Protein AF-W0RDW9-F1 (afdb_monomer_lite)

Sequence (129 aa):
MSDPTQPPTRYVALVGALAGERRVAQTAGFPLDPSKMLPVPDVVLVVADTTPRTGPGGGGGGAMLFRYTAHGELAGDTWHSSLADARAQAAYEYGDALVPWIEVPEEIGDAHAFAVRYAFEQLNSRGDW

pLDDT: mean 79.51, std 17.07, range [37.69, 97.38]

Organism: NCBI:txid861299

Foldseek 3Di:
DDDPQDAWWKKKWFQADQPDDFPDFDFPDPDDDVVRTFDDFGMKMKTWRQDFDPDPVTQGTKIKIWGAHLVLGTNDIDIGSGPVRSVVVVCVRRPPRTGDMDTDDPPPPDSSVVRSPVSNVVVVVPPDD

Structure (mmCIF, N/CA/C/O backbone):
data_AF-W0RDW9-F1
#
_entry.id   AF-W0RDW9-F1
#
loop_
_atom_site.group_PDB
_atom_site.id
_atom_site.type_symbol
_atom_site.label_atom_id
_atom_site.label_alt_id
_atom_site.label_comp_id
_atom_site.label_asym_id
_atom_site.label_entity_id
_atom_site.label_seq_id
_atom_site.pdbx_PDB_ins_code
_atom_site.Cartn_x
_atom_site.Cartn_y
_atom_site.Cartn_z
_atom_site.occupancy
_atom_site.B_iso_or_equiv
_atom_site.auth_seq_id
_atom_site.auth_comp_id
_atom_site.auth_asym_id
_atom_site.auth_atom_id
_atom_site.pdbx_PDB_model_num
ATOM 1 N N . MET A 1 1 ? 13.282 17.189 -29.315 1.00 40.22 1 MET A N 1
ATOM 2 C CA . MET A 1 1 ? 11.875 16.889 -28.994 1.00 40.22 1 MET A CA 1
ATOM 3 C C . MET A 1 1 ? 11.941 15.815 -27.926 1.00 40.22 1 MET A C 1
ATOM 5 O O . MET A 1 1 ? 12.292 14.694 -28.260 1.00 40.22 1 MET A O 1
ATOM 9 N N . SER A 1 2 ? 11.859 16.201 -26.652 1.00 40.00 2 SER A N 1
ATOM 10 C CA . SER A 1 2 ? 12.001 15.256 -25.540 1.00 40.00 2 SER A CA 1
ATOM 11 C C . SER A 1 2 ? 10.768 14.364 -25.500 1.00 40.00 2 SER A C 1
ATOM 13 O O . SER A 1 2 ? 9.651 14.874 -25.557 1.00 40.00 2 SER A O 1
ATOM 15 N N . ASP A 1 3 ? 10.993 13.058 -25.463 1.00 47.66 3 ASP A N 1
ATOM 16 C CA . ASP A 1 3 ? 9.966 12.049 -25.224 1.00 47.66 3 ASP A CA 1
ATOM 17 C C . ASP A 1 3 ? 9.279 12.376 -23.883 1.00 47.66 3 ASP A C 1
ATOM 19 O O . ASP A 1 3 ? 10.000 12.583 -22.898 1.00 47.66 3 ASP A O 1
ATOM 23 N N . PRO A 1 4 ? 7.945 12.547 -23.810 1.00 53.34 4 PRO A N 1
ATOM 24 C CA . PRO A 1 4 ? 7.287 12.722 -22.527 1.00 53.34 4 PRO A CA 1
ATOM 25 C C . PRO A 1 4 ? 7.482 11.427 -21.743 1.00 53.34 4 PRO A C 1
ATOM 27 O O . PRO A 1 4 ? 6.848 10.419 -22.038 1.00 53.34 4 PRO A O 1
ATOM 30 N N . THR A 1 5 ? 8.389 11.453 -20.764 1.00 61.38 5 THR A N 1
ATOM 31 C CA . THR A 1 5 ? 8.589 10.362 -19.813 1.00 61.38 5 THR A CA 1
ATOM 32 C C . THR A 1 5 ? 7.218 9.935 -19.302 1.00 61.38 5 THR A C 1
ATOM 34 O O . THR A 1 5 ? 6.545 10.713 -18.625 1.00 61.38 5 THR A O 1
ATOM 37 N N . GLN A 1 6 ? 6.773 8.742 -19.698 1.00 61.53 6 GLN A N 1
ATOM 38 C CA . GLN A 1 6 ? 5.471 8.219 -19.306 1.00 61.53 6 GLN A CA 1
ATOM 39 C C . GLN A 1 6 ? 5.398 8.223 -17.769 1.00 61.53 6 GLN A C 1
ATOM 41 O O . GLN A 1 6 ? 6.367 7.801 -17.126 1.00 61.53 6 GLN A O 1
ATOM 46 N N . PRO A 1 7 ? 4.320 8.752 -17.159 1.00 67.44 7 PRO A N 1
ATOM 47 C CA . PRO A 1 7 ? 4.226 8.812 -15.709 1.00 67.44 7 PRO A CA 1
ATOM 48 C C . PRO A 1 7 ? 4.289 7.393 -15.118 1.00 67.44 7 PRO A C 1
ATOM 50 O O . PRO A 1 7 ? 3.789 6.445 -15.732 1.00 67.44 7 PRO A O 1
ATOM 53 N N . PRO A 1 8 ? 4.915 7.219 -13.941 1.00 78.94 8 PRO A N 1
ATOM 54 C CA . PRO A 1 8 ? 5.041 5.909 -13.321 1.00 78.94 8 PRO A CA 1
ATOM 55 C C . PRO A 1 8 ? 3.660 5.342 -12.982 1.00 78.94 8 PRO A C 1
ATOM 57 O O . PRO A 1 8 ? 2.769 6.060 -12.519 1.00 78.94 8 PRO A O 1
ATOM 60 N N . THR A 1 9 ? 3.497 4.033 -13.160 1.00 88.44 9 THR A N 1
ATOM 61 C CA . THR A 1 9 ? 2.257 3.341 -12.803 1.00 88.44 9 THR A CA 1
ATOM 62 C C . THR A 1 9 ? 2.215 3.112 -11.296 1.00 88.44 9 THR A C 1
ATOM 64 O O . THR A 1 9 ? 3.195 2.664 -10.694 1.00 88.44 9 THR A O 1
ATOM 67 N N . ARG A 1 10 ? 1.085 3.438 -10.662 1.00 92.31 10 ARG A N 1
ATOM 68 C CA . ARG A 1 10 ? 0.970 3.502 -9.201 1.00 92.31 10 ARG A CA 1
ATOM 69 C C . ARG A 1 10 ? -0.279 2.780 -8.723 1.00 92.31 10 ARG A C 1
ATOM 71 O O . ARG A 1 10 ? -1.369 3.023 -9.231 1.00 92.31 10 ARG A O 1
ATOM 78 N N . TYR A 1 11 ? -0.123 1.915 -7.727 1.00 94.94 11 TYR A N 1
ATOM 79 C CA . TYR A 1 11 ? -1.222 1.127 -7.172 1.00 94.94 11 TYR A CA 1
ATOM 80 C C . TYR A 1 11 ? -1.175 1.105 -5.659 1.00 94.94 11 TYR A C 1
ATOM 82 O O . TYR A 1 11 ? -0.098 1.008 -5.082 1.00 94.94 11 TYR A O 1
ATOM 90 N N . VAL A 1 12 ? -2.335 1.107 -5.020 1.00 94.75 12 VAL A N 1
ATOM 91 C CA . VAL A 1 12 ? -2.449 0.987 -3.568 1.00 94.75 12 VAL A CA 1
ATOM 92 C C . VAL A 1 12 ? -3.415 -0.140 -3.203 1.00 94.75 12 VAL A C 1
ATOM 94 O O . VAL A 1 12 ? -4.372 -0.401 -3.928 1.00 94.75 12 VAL A O 1
ATOM 97 N N . ALA A 1 13 ? -3.151 -0.840 -2.104 1.00 93.19 13 ALA A N 1
ATOM 98 C CA . ALA A 1 13 ? -4.030 -1.866 -1.547 1.00 93.19 13 ALA A CA 1
ATOM 99 C C . ALA A 1 13 ? -4.073 -1.741 -0.022 1.00 93.19 13 ALA A C 1
ATOM 101 O O . ALA A 1 13 ? -3.044 -1.505 0.612 1.00 93.19 13 ALA A O 1
ATOM 102 N N . LEU A 1 14 ? -5.259 -1.897 0.570 1.00 91.19 14 LEU A N 1
ATOM 103 C CA . LEU A 1 14 ? -5.398 -1.936 2.028 1.00 91.19 14 LEU A CA 1
ATOM 104 C C . LEU A 1 14 ? -4.939 -3.290 2.563 1.00 91.19 14 LEU A C 1
ATOM 106 O O . LEU A 1 14 ? -5.141 -4.324 1.925 1.00 91.19 14 LEU A O 1
ATOM 110 N N . VAL A 1 15 ? -4.394 -3.269 3.770 1.00 86.31 15 VAL A N 1
ATOM 111 C CA . VAL A 1 15 ? -4.126 -4.457 4.570 1.00 86.31 15 VAL A CA 1
ATOM 112 C C . VAL A 1 15 ? -5.231 -4.543 5.620 1.00 86.31 15 VAL A C 1
ATOM 114 O O . VAL A 1 15 ? -5.376 -3.678 6.477 1.00 86.31 15 VAL A O 1
ATOM 117 N N . GLY A 1 16 ? -6.089 -5.548 5.489 1.00 79.81 16 GLY A N 1
ATOM 118 C CA . GLY A 1 16 ? -7.133 -5.866 6.454 1.00 79.81 16 GLY A CA 1
ATOM 119 C C . GLY A 1 16 ? -6.588 -6.569 7.698 1.00 79.81 16 GLY A C 1
ATOM 120 O O . GLY A 1 16 ? -5.381 -6.695 7.900 1.00 79.81 16 GLY A O 1
ATOM 121 N N . ALA A 1 17 ? -7.501 -7.070 8.531 1.00 73.06 17 ALA A N 1
ATOM 122 C CA . ALA A 1 17 ? -7.125 -7.847 9.704 1.00 73.06 17 ALA A CA 1
ATOM 123 C C . ALA A 1 17 ? -6.344 -9.106 9.288 1.00 73.06 17 ALA A C 1
ATOM 125 O O . ALA A 1 17 ? -6.838 -9.940 8.528 1.00 73.06 17 ALA A O 1
ATOM 126 N N . LEU A 1 18 ? -5.125 -9.252 9.806 1.00 65.81 18 LEU A N 1
ATOM 127 C CA . LEU A 1 18 ? -4.329 -10.460 9.620 1.00 65.81 18 LEU A CA 1
ATOM 128 C C . LEU A 1 18 ? -4.948 -11.581 10.467 1.00 65.81 18 LEU A C 1
ATOM 130 O O . LEU A 1 18 ? -4.913 -11.528 11.692 1.00 65.81 18 LEU A O 1
ATOM 134 N N . ALA A 1 19 ? -5.512 -12.607 9.825 1.00 55.59 19 ALA A N 1
ATOM 135 C CA . ALA A 1 19 ? -6.155 -13.740 10.504 1.00 55.59 19 ALA A CA 1
ATOM 136 C C . ALA A 1 19 ? -5.158 -14.744 11.144 1.00 55.59 19 ALA A C 1
ATOM 138 O O . ALA A 1 19 ? -5.512 -15.890 11.412 1.00 55.59 19 ALA A O 1
ATOM 139 N N . GLY A 1 20 ? -3.907 -14.338 11.389 1.00 56.59 20 GLY A N 1
ATOM 140 C CA . GLY A 1 20 ? -2.833 -15.182 11.922 1.00 56.59 20 GLY A CA 1
ATOM 141 C C . GLY A 1 20 ? -1.543 -14.400 12.197 1.00 56.59 20 GLY A C 1
ATOM 142 O O . GLY A 1 20 ? -1.528 -13.171 12.141 1.00 56.59 20 GLY A O 1
ATOM 143 N N . GLU A 1 21 ? -0.448 -15.109 12.494 1.00 54.66 21 GLU A N 1
ATOM 144 C CA . GLU A 1 21 ? 0.864 -14.484 12.712 1.00 54.66 21 GLU A CA 1
ATOM 145 C C . GLU A 1 21 ? 1.394 -13.813 11.436 1.00 54.66 21 GLU A C 1
ATOM 147 O O . GLU A 1 21 ? 1.267 -14.332 10.322 1.00 54.66 21 GLU A O 1
ATOM 152 N N . ARG A 1 22 ? 2.017 -12.641 11.604 1.00 59.88 22 ARG A N 1
ATOM 153 C CA . ARG A 1 22 ? 2.635 -11.884 10.511 1.00 59.88 22 ARG A CA 1
ATOM 154 C C . ARG A 1 22 ? 3.737 -12.737 9.873 1.00 59.88 22 ARG A C 1
ATOM 156 O O . ARG A 1 22 ? 4.711 -13.080 10.536 1.00 59.88 22 ARG A O 1
ATOM 163 N N . ARG A 1 23 ? 3.619 -13.032 8.573 1.00 61.00 23 ARG A N 1
ATOM 164 C CA . ARG A 1 23 ? 4.605 -13.861 7.848 1.00 61.00 23 ARG A CA 1
ATOM 165 C C . ARG A 1 23 ? 5.975 -13.197 7.709 1.00 61.00 23 ARG A C 1
ATOM 167 O O . ARG A 1 23 ? 6.973 -13.893 7.551 1.00 61.00 23 ARG A O 1
ATOM 174 N N . VAL A 1 24 ? 6.027 -11.864 7.746 1.00 60.00 24 VAL A N 1
ATOM 175 C CA . VAL A 1 24 ? 7.261 -11.080 7.601 1.00 60.00 24 VAL A CA 1
ATOM 176 C C . VAL A 1 24 ? 7.257 -9.912 8.580 1.00 60.00 24 VAL A C 1
ATOM 178 O O . VAL A 1 24 ? 6.399 -9.037 8.490 1.00 60.00 24 VAL A O 1
ATOM 181 N N . ALA A 1 25 ? 8.237 -9.863 9.482 1.00 60.16 25 ALA A N 1
ATOM 182 C CA . ALA A 1 25 ? 8.518 -8.684 10.295 1.00 60.16 25 ALA A CA 1
ATOM 183 C C . ALA A 1 25 ? 9.512 -7.780 9.553 1.00 60.16 25 ALA A C 1
ATOM 185 O O . ALA A 1 25 ? 10.632 -8.196 9.262 1.00 60.16 25 ALA A O 1
ATOM 186 N N . GLN A 1 26 ? 9.101 -6.549 9.246 1.00 63.31 26 GLN A N 1
ATOM 187 C CA . GLN A 1 26 ? 10.006 -5.539 8.702 1.00 63.31 26 GLN A CA 1
ATOM 188 C C . GLN A 1 26 ? 10.810 -4.940 9.862 1.00 63.31 26 GLN A C 1
ATOM 190 O O . GLN A 1 26 ? 10.227 -4.432 10.825 1.00 63.31 26 GLN A O 1
ATOM 195 N N . THR A 1 27 ? 12.139 -5.022 9.795 1.00 57.94 27 THR A N 1
ATOM 196 C CA . THR A 1 27 ? 13.027 -4.444 10.811 1.00 57.94 27 THR A CA 1
ATOM 197 C C . THR A 1 27 ? 13.958 -3.420 10.192 1.00 57.94 27 THR A C 1
ATOM 199 O O . THR A 1 27 ? 14.458 -3.595 9.083 1.00 57.94 27 THR A O 1
ATOM 202 N N . ALA A 1 28 ? 14.248 -2.356 10.938 1.00 55.59 28 ALA A N 1
ATOM 203 C CA . ALA A 1 28 ? 15.187 -1.315 10.525 1.00 55.59 28 ALA A CA 1
ATOM 204 C C . ALA A 1 28 ? 16.672 -1.751 10.637 1.00 55.59 28 ALA A C 1
ATOM 206 O O . ALA A 1 28 ? 17.536 -0.946 10.983 1.00 55.59 28 ALA A O 1
ATOM 207 N N . GLY A 1 29 ? 16.978 -3.033 10.391 1.00 55.66 29 GLY A N 1
ATOM 208 C CA . GLY A 1 29 ? 18.332 -3.598 10.432 1.00 55.66 29 GLY A CA 1
ATOM 209 C C . GLY A 1 29 ? 18.497 -4.835 11.324 1.00 55.66 29 GLY A C 1
ATOM 210 O O . GLY A 1 29 ? 17.541 -5.339 11.917 1.00 55.66 29 GLY A O 1
ATOM 211 N N . PHE A 1 30 ? 19.741 -5.323 11.386 1.00 49.09 30 PHE A N 1
ATOM 212 C CA . PHE A 1 30 ? 20.191 -6.450 12.212 1.00 49.09 30 PHE A CA 1
ATOM 213 C C . PHE A 1 30 ? 21.131 -5.945 13.328 1.00 49.09 30 PHE A C 1
ATOM 215 O O . PHE A 1 30 ? 21.923 -5.036 13.062 1.00 49.09 30 PHE A O 1
ATOM 222 N N . PRO A 1 31 ? 21.120 -6.522 14.548 1.00 61.97 31 PRO A N 1
ATOM 223 C CA . PRO A 1 31 ? 20.271 -7.620 15.029 1.00 61.97 31 PRO A CA 1
ATOM 224 C C . PRO A 1 31 ? 18.797 -7.226 15.191 1.00 61.97 31 PRO A C 1
ATOM 226 O O . PRO A 1 31 ? 18.478 -6.045 15.317 1.00 61.97 31 PRO A O 1
ATOM 229 N N . LEU A 1 32 ? 17.916 -8.236 15.176 1.00 59.84 32 LEU A N 1
ATOM 230 C CA . LEU A 1 32 ? 16.478 -8.075 15.404 1.00 59.84 32 LEU A CA 1
ATOM 231 C C . LEU A 1 32 ? 16.254 -7.525 16.815 1.00 59.84 32 LEU A C 1
ATOM 233 O O . LEU A 1 32 ? 16.384 -8.239 17.806 1.00 59.84 32 LEU A O 1
ATOM 237 N N . ASP A 1 33 ? 15.942 -6.240 16.886 1.00 63.62 33 ASP A N 1
ATOM 238 C CA . ASP A 1 33 ? 15.585 -5.550 18.114 1.00 63.62 33 ASP A CA 1
ATOM 239 C C . ASP A 1 33 ? 14.066 -5.335 18.100 1.00 63.62 33 ASP A C 1
ATOM 241 O O . ASP A 1 33 ? 13.570 -4.637 17.210 1.00 63.62 33 ASP A O 1
ATOM 245 N N . PRO A 1 34 ? 13.307 -5.921 19.046 1.00 63.78 34 PRO A N 1
ATOM 246 C CA . PRO A 1 34 ? 11.863 -5.731 19.136 1.00 63.78 34 PRO A CA 1
ATOM 247 C C . PRO A 1 34 ? 11.444 -4.257 19.215 1.00 63.78 34 PRO A C 1
ATOM 249 O O . PRO A 1 34 ? 10.370 -3.903 18.739 1.00 63.78 34 PRO A O 1
ATOM 252 N N . SER A 1 35 ? 12.301 -3.382 19.756 1.00 63.94 35 SER A N 1
ATOM 253 C CA . SER A 1 35 ? 12.059 -1.933 19.798 1.00 63.94 35 SER A CA 1
ATOM 254 C C . SER A 1 35 ? 12.243 -1.236 18.442 1.00 63.94 35 SER A C 1
ATOM 256 O O . SER A 1 35 ? 11.834 -0.090 18.279 1.00 63.94 35 SER A O 1
ATOM 258 N N . LYS A 1 36 ? 12.826 -1.930 17.455 1.00 64.94 36 LYS A N 1
ATOM 259 C CA . LYS A 1 36 ? 13.013 -1.485 16.063 1.00 64.94 36 LYS A CA 1
ATOM 260 C C . LYS A 1 36 ? 12.082 -2.204 15.084 1.00 64.94 36 LYS A C 1
ATOM 262 O O . LYS A 1 36 ? 12.308 -2.149 13.871 1.00 64.94 36 LYS A O 1
ATOM 267 N N . MET A 1 37 ? 11.074 -2.916 15.594 1.00 68.75 37 MET A N 1
ATOM 268 C CA . MET A 1 37 ? 10.018 -3.467 14.752 1.00 68.75 37 MET A CA 1
ATOM 269 C C . MET A 1 37 ? 9.197 -2.323 14.179 1.00 68.75 37 MET A C 1
ATOM 271 O O . MET A 1 37 ? 8.693 -1.476 14.915 1.00 68.75 37 MET A O 1
ATOM 275 N N . LEU A 1 38 ? 9.068 -2.309 12.857 1.00 71.88 38 LEU A N 1
ATOM 276 C CA . LEU A 1 38 ? 8.207 -1.346 12.196 1.00 71.88 38 LEU A CA 1
ATOM 277 C C . LEU A 1 38 ? 6.734 -1.695 12.453 1.00 71.88 38 LEU A C 1
ATOM 279 O O . LEU A 1 38 ? 6.403 -2.886 12.591 1.00 71.88 38 LEU A O 1
ATOM 283 N N . PRO A 1 39 ? 5.851 -0.681 12.510 1.00 80.12 39 PRO A N 1
ATOM 284 C CA . PRO A 1 39 ? 4.439 -0.892 12.786 1.00 80.12 39 PRO A CA 1
ATOM 285 C C . PRO A 1 39 ? 3.798 -1.845 11.770 1.00 80.12 39 PRO A C 1
ATOM 287 O O . PRO A 1 39 ? 4.345 -2.145 10.701 1.00 80.12 39 PRO A O 1
ATOM 290 N N . VAL A 1 40 ? 2.629 -2.373 12.126 1.00 83.06 40 VAL A N 1
ATOM 291 C CA . VAL A 1 40 ? 1.826 -3.151 11.181 1.00 83.06 40 VAL A CA 1
ATOM 292 C C . VAL A 1 40 ? 1.272 -2.174 10.144 1.00 83.06 40 VAL A C 1
ATOM 294 O O . VAL A 1 40 ? 0.667 -1.181 10.536 1.00 83.06 40 VAL A O 1
ATOM 297 N N . PRO A 1 41 ? 1.507 -2.401 8.843 1.00 90.75 41 PRO A N 1
ATOM 298 C CA . PRO A 1 41 ? 0.957 -1.526 7.827 1.00 90.75 41 PRO A CA 1
ATOM 299 C C . PRO A 1 41 ? -0.542 -1.746 7.666 1.00 90.75 41 PRO A C 1
ATOM 301 O O . PRO A 1 41 ? -1.012 -2.880 7.671 1.00 90.75 41 PRO A O 1
ATOM 304 N N . ASP A 1 42 ? -1.241 -0.647 7.426 1.00 92.19 42 ASP A N 1
ATOM 305 C CA . ASP A 1 42 ? -2.658 -0.589 7.067 1.00 92.19 42 ASP A CA 1
ATOM 306 C C . ASP A 1 42 ? -2.848 -0.520 5.546 1.00 92.19 42 ASP A C 1
ATOM 308 O O . ASP A 1 42 ? -3.930 -0.769 5.010 1.00 92.19 42 ASP A O 1
ATOM 312 N N . VAL A 1 43 ? -1.787 -0.145 4.827 1.00 95.44 43 VAL A N 1
ATOM 313 C CA . VAL A 1 43 ? -1.816 0.072 3.387 1.00 95.44 43 VAL A CA 1
ATOM 314 C C . VAL A 1 43 ? -0.451 -0.173 2.761 1.00 95.44 43 VAL A C 1
ATOM 316 O O . VAL A 1 43 ? 0.595 0.128 3.343 1.00 95.44 43 VAL A O 1
ATOM 319 N N . VAL A 1 44 ? -0.464 -0.694 1.539 1.00 96.69 44 VAL A N 1
ATOM 320 C CA . VAL A 1 44 ? 0.718 -0.810 0.689 1.00 96.69 44 VAL A CA 1
ATOM 321 C C . VAL A 1 44 ? 0.560 0.012 -0.578 1.00 96.69 44 VAL A C 1
ATOM 323 O O . VAL A 1 44 ? -0.509 0.029 -1.180 1.00 96.69 44 VAL A O 1
ATOM 326 N N . LEU A 1 45 ? 1.637 0.670 -0.998 1.00 97.38 45 LEU A N 1
ATOM 327 C CA . LEU A 1 45 ? 1.730 1.449 -2.230 1.00 97.38 45 LEU A CA 1
ATOM 328 C C . LEU A 1 45 ? 2.831 0.854 -3.105 1.00 97.38 45 LEU A C 1
ATOM 330 O O . LEU A 1 45 ? 3.957 0.685 -2.650 1.00 97.38 45 LEU A O 1
ATOM 334 N N . VAL A 1 46 ? 2.533 0.596 -4.373 1.00 96.62 46 VAL A N 1
ATOM 335 C CA . VAL A 1 46 ? 3.528 0.257 -5.387 1.00 96.62 46 VAL A CA 1
ATOM 336 C C . VAL A 1 46 ? 3.690 1.420 -6.347 1.00 96.62 46 VAL A C 1
ATOM 338 O O . VAL A 1 46 ? 2.708 1.899 -6.911 1.00 96.62 46 VAL A O 1
ATOM 341 N N . VAL A 1 47 ? 4.937 1.830 -6.564 1.00 94.62 47 VAL A N 1
ATOM 342 C CA . VAL A 1 47 ? 5.328 2.795 -7.595 1.00 94.62 47 VAL A CA 1
ATOM 343 C C . VAL A 1 47 ? 6.252 2.080 -8.571 1.00 94.62 47 VAL A C 1
ATOM 345 O O . VAL A 1 47 ? 7.357 1.690 -8.195 1.00 94.62 47 VAL A O 1
ATOM 348 N N . ALA A 1 48 ? 5.795 1.877 -9.804 1.00 91.38 48 ALA A N 1
ATOM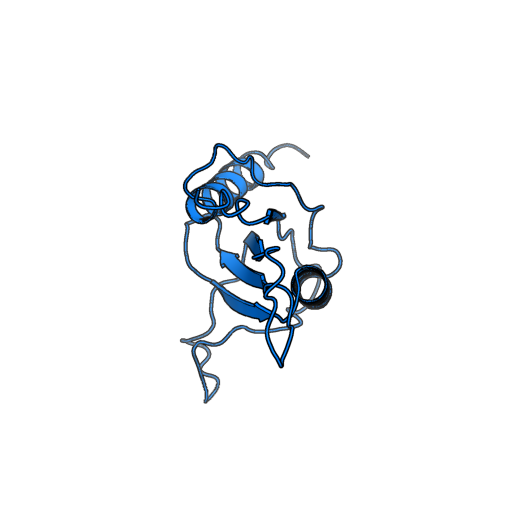 349 C CA . ALA A 1 48 ? 6.543 1.193 -10.849 1.00 91.38 48 ALA A CA 1
ATOM 350 C C . ALA A 1 48 ? 6.973 2.174 -11.940 1.00 91.38 48 ALA A C 1
ATOM 352 O O . ALA A 1 48 ? 6.149 2.877 -12.526 1.00 91.38 48 ALA A O 1
ATOM 353 N N . ASP A 1 49 ? 8.270 2.186 -12.231 1.00 82.56 49 ASP A N 1
ATOM 354 C CA . ASP A 1 49 ? 8.787 2.769 -13.461 1.00 82.56 49 ASP A CA 1
ATOM 355 C C . ASP A 1 49 ? 8.503 1.758 -14.577 1.00 82.56 49 ASP A C 1
ATOM 357 O O . ASP A 1 49 ? 8.975 0.629 -14.530 1.00 82.56 49 ASP A O 1
ATOM 361 N N . THR A 1 50 ? 7.676 2.112 -15.553 1.00 69.06 50 THR A N 1
ATOM 362 C CA . THR A 1 50 ? 7.380 1.230 -16.692 1.00 69.06 50 THR A CA 1
ATOM 363 C C . THR A 1 50 ? 8.203 1.593 -17.919 1.00 69.06 50 THR A C 1
ATOM 365 O O . THR A 1 50 ? 8.073 0.935 -18.952 1.00 69.06 50 THR A O 1
ATOM 368 N N . THR A 1 51 ? 9.086 2.596 -17.815 1.00 66.88 51 THR A N 1
ATOM 369 C CA . THR A 1 51 ? 9.902 3.027 -18.945 1.00 66.88 51 THR A CA 1
ATOM 370 C C . THR A 1 51 ? 10.872 1.909 -19.347 1.00 66.88 51 THR A C 1
ATOM 372 O O . THR A 1 51 ? 11.668 1.423 -18.532 1.00 66.88 51 THR A O 1
ATOM 375 N N . PRO A 1 52 ? 10.823 1.444 -20.608 1.00 60.94 52 PRO A N 1
ATOM 376 C CA . PRO A 1 52 ? 11.795 0.484 -21.101 1.00 60.94 52 PRO A CA 1
ATOM 377 C C . PRO A 1 52 ? 13.169 1.156 -21.163 1.00 60.94 52 PRO A C 1
ATOM 379 O O . PRO A 1 52 ? 13.378 2.084 -21.944 1.00 60.94 52 PRO A O 1
ATOM 382 N N . ARG A 1 53 ? 14.141 0.694 -20.369 1.00 61.12 53 ARG A N 1
ATOM 383 C CA . ARG A 1 53 ? 15.526 1.161 -20.516 1.00 61.12 53 ARG A CA 1
ATOM 384 C C . ARG A 1 53 ? 16.214 0.374 -21.624 1.00 61.12 53 ARG A C 1
ATOM 386 O O . ARG A 1 53 ? 16.584 -0.785 -21.454 1.00 61.12 53 ARG A O 1
ATOM 393 N N . THR A 1 54 ? 16.408 1.014 -22.772 1.00 54.59 54 THR A N 1
ATOM 394 C CA . THR A 1 54 ? 17.216 0.482 -23.876 1.00 54.59 54 THR A CA 1
ATOM 395 C C . THR A 1 54 ? 18.705 0.694 -23.584 1.00 54.59 54 THR A C 1
ATOM 397 O O . THR A 1 54 ? 19.227 1.793 -23.749 1.00 54.59 54 THR A O 1
ATOM 400 N N . GLY A 1 55 ? 19.396 -0.359 -23.143 1.00 59.03 55 GLY A N 1
ATOM 401 C CA . GLY A 1 55 ? 20.849 -0.393 -22.938 1.00 59.03 55 GLY A CA 1
ATOM 402 C C . GLY A 1 55 ? 21.360 -1.833 -22.763 1.00 59.03 55 GLY A C 1
ATOM 403 O O . GLY A 1 55 ? 20.550 -2.729 -22.514 1.00 59.03 55 GLY A O 1
ATOM 404 N N . PRO A 1 56 ? 22.673 -2.101 -22.917 1.00 43.28 56 PRO A N 1
ATOM 405 C CA . PRO A 1 56 ? 23.241 -3.430 -22.692 1.00 43.28 56 PRO A CA 1
ATOM 406 C C . PRO A 1 56 ? 23.111 -3.770 -21.201 1.00 43.28 56 PRO A C 1
ATOM 408 O O . PRO A 1 56 ? 23.836 -3.240 -20.366 1.00 43.28 56 PRO A O 1
ATOM 411 N N . GLY A 1 57 ? 22.110 -4.589 -20.878 1.00 56.06 57 GLY A N 1
ATOM 412 C CA . GLY A 1 57 ? 21.609 -4.800 -19.516 1.00 56.06 57 GLY A CA 1
ATOM 413 C C . GLY A 1 57 ? 20.106 -4.552 -19.349 1.00 56.06 57 GLY A C 1
ATOM 414 O O . GLY A 1 57 ? 19.655 -4.543 -18.213 1.00 56.06 57 GLY A O 1
ATOM 415 N N . GLY A 1 58 ? 19.369 -4.343 -20.453 1.00 49.69 58 GLY A N 1
ATOM 416 C CA . GLY A 1 58 ? 17.932 -4.052 -20.553 1.00 49.69 58 GLY A CA 1
ATOM 417 C C . GLY A 1 58 ? 17.050 -4.684 -19.479 1.00 49.69 58 GLY A C 1
ATOM 418 O O . GLY A 1 58 ? 16.428 -5.720 -19.693 1.00 49.69 58 GLY A O 1
ATOM 419 N N . GLY A 1 59 ? 16.983 -4.018 -18.331 1.00 53.09 59 GLY A N 1
ATOM 420 C CA . GLY A 1 59 ? 15.970 -4.207 -17.316 1.00 53.09 59 GLY A CA 1
ATOM 421 C C . GLY A 1 59 ? 14.906 -3.151 -17.553 1.00 53.09 59 GLY A C 1
ATOM 422 O O . GLY A 1 59 ? 15.212 -1.956 -17.543 1.00 53.09 59 GLY A O 1
ATOM 423 N N . GLY A 1 60 ? 13.672 -3.592 -17.799 1.00 59.47 60 GLY A N 1
ATOM 424 C CA . GLY A 1 60 ? 12.503 -2.721 -17.680 1.00 59.47 60 GLY A CA 1
ATOM 425 C C . GLY A 1 60 ? 12.488 -2.050 -16.304 1.00 59.47 60 GLY A C 1
ATOM 426 O O . GLY A 1 60 ? 13.126 -2.540 -15.369 1.00 59.47 60 GLY A O 1
ATOM 427 N N . GLY A 1 61 ? 11.839 -0.891 -16.195 1.00 72.62 61 GLY A N 1
ATOM 428 C CA . GLY A 1 61 ? 11.830 -0.144 -14.942 1.00 72.62 61 GLY A CA 1
ATOM 429 C C . GLY A 1 61 ? 11.350 -0.994 -13.749 1.00 72.62 61 GLY A C 1
ATOM 430 O O . GLY A 1 61 ? 10.505 -1.884 -13.867 1.00 72.62 61 GLY A O 1
ATOM 431 N N . GLY A 1 62 ? 11.994 -0.774 -12.601 1.00 87.81 62 GLY A N 1
ATOM 432 C CA . GLY A 1 62 ? 11.711 -1.500 -11.364 1.00 87.81 62 GLY A CA 1
ATOM 433 C C . GLY A 1 62 ? 10.493 -0.944 -10.629 1.00 87.81 62 GLY A C 1
ATOM 434 O O . GLY A 1 62 ? 9.927 0.083 -11.007 1.00 87.81 62 GLY A O 1
ATOM 435 N N . ALA A 1 63 ? 10.118 -1.598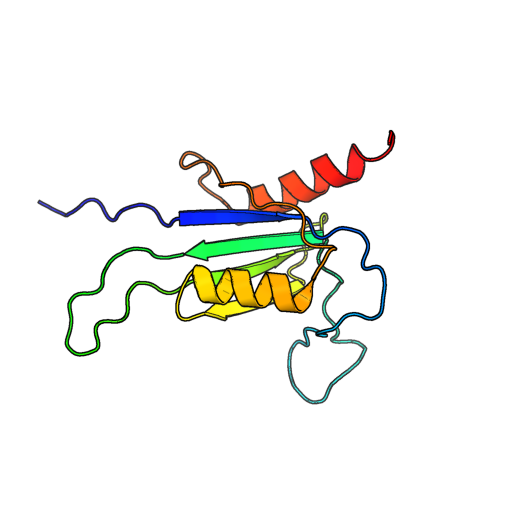 -9.533 1.00 92.50 63 ALA A N 1
ATOM 436 C CA . ALA A 1 63 ? 9.021 -1.168 -8.677 1.00 92.50 63 ALA A CA 1
ATOM 437 C C . ALA A 1 63 ? 9.456 -1.052 -7.216 1.00 92.50 63 ALA A C 1
ATOM 439 O O . ALA A 1 63 ? 10.144 -1.921 -6.689 1.00 92.50 63 ALA A O 1
ATOM 440 N N . MET A 1 64 ? 9.017 0.010 -6.549 1.00 94.50 64 MET A N 1
ATOM 441 C CA . MET A 1 64 ? 9.132 0.157 -5.101 1.00 94.50 64 MET A CA 1
ATOM 442 C C . MET A 1 64 ? 7.806 -0.216 -4.450 1.00 94.50 64 MET A C 1
ATOM 444 O O . MET A 1 64 ? 6.767 0.318 -4.835 1.00 94.50 64 MET A O 1
ATOM 448 N N . LEU A 1 65 ? 7.848 -1.106 -3.460 1.00 96.25 65 LEU A N 1
ATOM 449 C CA . LEU A 1 65 ? 6.731 -1.442 -2.582 1.00 96.25 65 LEU A CA 1
ATOM 450 C C . LEU A 1 65 ? 6.931 -0.735 -1.242 1.00 96.25 65 LEU A C 1
ATOM 452 O O . LEU A 1 65 ? 7.841 -1.086 -0.497 1.00 96.25 65 LEU A O 1
ATOM 456 N N . PHE A 1 66 ? 6.072 0.225 -0.930 1.00 95.94 66 PHE A N 1
ATOM 457 C CA . PHE A 1 66 ? 6.024 0.945 0.338 1.00 95.94 66 PHE A CA 1
ATOM 458 C C . PHE A 1 66 ? 4.886 0.421 1.207 1.00 95.94 66 PHE A C 1
ATOM 460 O O . PHE A 1 66 ? 3.851 -0.013 0.702 1.00 95.94 66 PHE A O 1
ATOM 467 N N . ARG A 1 67 ? 5.068 0.493 2.521 1.00 95.12 67 ARG A N 1
ATOM 468 C CA . ARG A 1 67 ? 4.112 0.049 3.536 1.00 95.12 67 ARG A CA 1
ATOM 469 C C . ARG A 1 67 ? 3.893 1.208 4.498 1.00 95.12 67 ARG A C 1
ATOM 471 O O . ARG A 1 67 ? 4.872 1.755 4.999 1.00 95.12 67 ARG A O 1
ATOM 478 N N . TYR A 1 68 ? 2.645 1.578 4.759 1.00 95.00 68 TYR A N 1
ATOM 479 C CA . TYR A 1 68 ? 2.310 2.692 5.648 1.00 95.00 68 TYR A CA 1
ATOM 480 C C . TYR A 1 68 ? 1.249 2.306 6.673 1.00 95.00 68 TYR A C 1
ATOM 482 O O . TYR A 1 68 ? 0.405 1.448 6.408 1.00 95.00 68 TYR A O 1
ATOM 490 N N . THR A 1 69 ? 1.273 2.975 7.823 1.00 92.38 69 THR A N 1
ATOM 491 C CA . THR A 1 69 ? 0.115 3.041 8.724 1.00 92.38 69 THR A CA 1
ATOM 492 C C . THR A 1 69 ? -0.882 4.087 8.219 1.00 92.38 69 THR A C 1
ATOM 494 O O . THR A 1 69 ? -0.519 5.017 7.491 1.00 92.38 69 THR A O 1
ATOM 497 N N . ALA A 1 70 ? -2.140 3.991 8.645 1.00 90.44 70 ALA A N 1
ATOM 498 C CA . ALA A 1 70 ? -3.179 4.986 8.369 1.00 90.44 70 ALA A CA 1
ATOM 499 C C . ALA A 1 70 ? -2.886 6.356 9.015 1.00 90.44 70 ALA A C 1
ATOM 501 O O . ALA A 1 70 ? -3.541 7.348 8.700 1.00 90.44 70 ALA A O 1
ATOM 502 N N . HIS A 1 71 ? -1.882 6.429 9.891 1.00 90.81 71 HIS A N 1
ATOM 503 C CA . HIS A 1 71 ? -1.394 7.661 10.511 1.00 90.81 71 HIS A CA 1
ATOM 504 C C . HIS A 1 71 ? -0.164 8.250 9.802 1.00 90.81 71 HIS A C 1
ATOM 506 O O . HIS A 1 71 ? 0.349 9.285 10.221 1.00 90.81 71 HIS A O 1
ATOM 512 N N . GLY A 1 72 ? 0.282 7.627 8.707 1.00 91.00 72 GLY A N 1
ATOM 513 C CA . GLY A 1 72 ? 1.355 8.137 7.854 1.00 91.00 72 GLY A CA 1
ATOM 514 C C . GLY A 1 72 ? 2.757 7.671 8.226 1.00 91.00 72 GLY A C 1
ATOM 515 O O . GLY A 1 72 ? 3.730 8.182 7.674 1.00 91.00 72 GLY A O 1
ATOM 516 N N . GLU A 1 73 ? 2.894 6.700 9.127 1.00 92.12 73 GLU A N 1
ATOM 517 C CA . GLU A 1 73 ? 4.200 6.149 9.488 1.00 92.12 73 GLU A CA 1
ATOM 518 C C . GLU A 1 73 ? 4.667 5.152 8.426 1.00 92.12 73 GLU A C 1
ATOM 520 O O . GLU A 1 73 ? 3.899 4.294 7.987 1.00 92.12 73 GLU A O 1
ATOM 525 N N . LEU A 1 74 ? 5.939 5.233 8.023 1.00 90.88 74 LEU A N 1
ATOM 526 C CA . LEU A 1 74 ? 6.541 4.260 7.113 1.00 90.88 74 LEU A CA 1
ATOM 527 C C . LEU A 1 74 ? 6.805 2.946 7.864 1.00 90.88 74 LEU A C 1
ATOM 529 O O . LEU A 1 74 ? 7.666 2.868 8.737 1.00 90.88 74 LEU A O 1
ATOM 533 N N . ALA A 1 75 ? 6.086 1.900 7.473 1.00 89.50 75 ALA A N 1
ATOM 534 C CA . ALA A 1 75 ? 6.196 0.543 8.000 1.00 89.50 75 ALA A CA 1
ATOM 535 C C . ALA A 1 75 ? 7.194 -0.338 7.214 1.00 89.50 75 ALA A C 1
ATOM 537 O O . ALA A 1 75 ? 7.326 -1.535 7.485 1.00 89.50 75 ALA A O 1
ATOM 538 N N . GLY A 1 76 ? 7.888 0.250 6.236 1.00 90.19 76 GLY A N 1
ATOM 539 C CA . GLY A 1 76 ? 8.984 -0.354 5.479 1.00 90.19 76 GLY A CA 1
ATOM 540 C C . GLY A 1 76 ? 8.795 -0.261 3.968 1.00 90.19 76 GLY A C 1
ATOM 541 O O . GLY A 1 76 ? 7.679 -0.155 3.458 1.00 90.19 76 GLY A O 1
ATOM 542 N N . ASP A 1 77 ? 9.895 -0.351 3.235 1.00 93.62 77 ASP A N 1
ATOM 543 C CA . ASP A 1 77 ? 9.901 -0.348 1.780 1.00 93.62 77 ASP A CA 1
ATOM 544 C C . ASP A 1 77 ? 10.841 -1.413 1.213 1.00 93.62 77 ASP A C 1
ATOM 546 O O . ASP A 1 77 ? 11.714 -1.952 1.894 1.00 93.62 77 ASP A O 1
ATOM 550 N N . THR A 1 78 ? 10.587 -1.825 -0.025 1.00 92.56 78 THR A N 1
ATOM 551 C CA . THR A 1 78 ? 11.403 -2.831 -0.708 1.00 92.56 78 THR A CA 1
ATOM 552 C C . THR A 1 78 ? 11.397 -2.568 -2.205 1.00 92.56 78 THR A C 1
ATOM 554 O O . THR A 1 78 ? 10.342 -2.333 -2.795 1.00 92.56 78 THR A O 1
ATOM 557 N N . TRP A 1 79 ? 12.577 -2.620 -2.822 1.00 92.81 79 TRP A N 1
ATOM 558 C CA . TRP A 1 79 ? 12.715 -2.562 -4.273 1.00 92.81 79 TRP A CA 1
ATOM 559 C C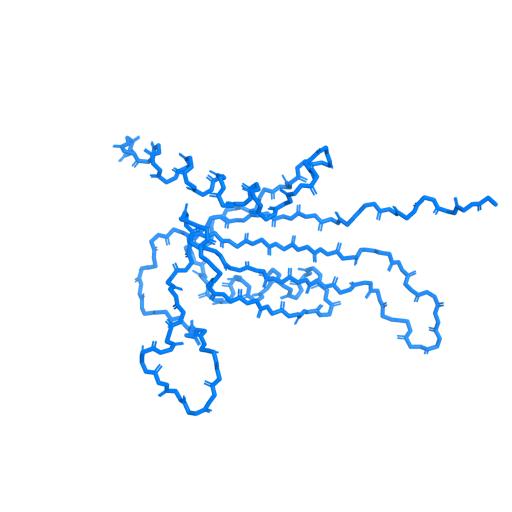 . TRP A 1 79 ? 12.525 -3.945 -4.902 1.00 92.81 79 TRP A C 1
ATOM 561 O O . TRP A 1 79 ? 12.990 -4.952 -4.368 1.00 92.81 79 TRP A O 1
ATOM 571 N N . HIS A 1 80 ? 11.902 -3.972 -6.074 1.00 90.75 80 HIS A N 1
ATOM 572 C CA . HIS A 1 80 ? 11.662 -5.158 -6.878 1.00 90.75 80 HIS A CA 1
ATOM 573 C C . HIS A 1 80 ? 11.991 -4.899 -8.349 1.00 90.75 80 HIS A C 1
ATOM 575 O O . HIS A 1 80 ? 11.849 -3.785 -8.858 1.00 90.75 80 HIS A O 1
ATOM 581 N N . SER A 1 81 ? 12.365 -5.962 -9.059 1.00 89.75 81 SER A N 1
ATOM 582 C CA . SER A 1 81 ? 12.683 -5.929 -10.490 1.00 89.75 81 SER A CA 1
ATOM 583 C C . SER A 1 81 ? 11.499 -5.576 -11.384 1.00 89.75 81 SER A C 1
ATOM 585 O O . SER A 1 81 ? 11.709 -5.130 -12.507 1.00 89.75 81 SER A O 1
ATOM 587 N N . SER A 1 82 ? 10.266 -5.773 -10.914 1.00 90.19 82 SER A N 1
ATOM 588 C CA . SER A 1 82 ? 9.060 -5.468 -11.677 1.00 90.19 82 SER A CA 1
ATOM 589 C C . SER A 1 82 ? 7.856 -5.188 -10.772 1.00 90.19 82 SER A C 1
ATOM 591 O O . SER A 1 82 ? 7.833 -5.553 -9.594 1.00 90.19 82 SER A O 1
ATOM 593 N N . LEU A 1 83 ? 6.805 -4.593 -11.348 1.00 91.31 83 LEU A N 1
ATOM 594 C CA . LEU A 1 83 ? 5.492 -4.456 -10.703 1.00 91.31 83 LEU A CA 1
ATOM 595 C C . LEU A 1 83 ? 4.910 -5.816 -10.282 1.00 91.31 83 LEU A C 1
ATOM 597 O O . LEU A 1 83 ? 4.296 -5.924 -9.220 1.00 91.31 83 LEU A O 1
ATOM 601 N N . ALA A 1 84 ? 5.088 -6.848 -11.112 1.00 92.00 84 ALA A N 1
ATOM 602 C CA . ALA A 1 84 ? 4.594 -8.189 -10.819 1.00 92.00 84 ALA A CA 1
ATOM 603 C C . ALA A 1 84 ? 5.282 -8.767 -9.574 1.00 92.00 84 ALA A C 1
ATOM 605 O O . ALA A 1 84 ? 4.596 -9.279 -8.693 1.00 92.00 84 ALA A O 1
ATOM 606 N N . ASP A 1 85 ? 6.602 -8.595 -9.459 1.00 92.44 85 ASP A N 1
ATOM 607 C CA . ASP A 1 85 ? 7.379 -9.049 -8.301 1.00 92.44 85 ASP A CA 1
ATOM 608 C C . ASP A 1 85 ? 6.978 -8.302 -7.021 1.00 92.44 85 ASP A C 1
ATOM 610 O O . ASP A 1 85 ? 6.789 -8.925 -5.978 1.00 92.44 85 ASP A O 1
ATOM 614 N N . ALA A 1 86 ? 6.769 -6.983 -7.098 1.00 94.31 86 ALA A N 1
ATOM 615 C CA . ALA A 1 86 ? 6.290 -6.193 -5.961 1.00 94.31 86 ALA A CA 1
ATOM 616 C C . ALA A 1 86 ? 4.896 -6.641 -5.486 1.00 94.31 86 ALA A C 1
ATOM 618 O O . ALA A 1 86 ? 4.650 -6.788 -4.288 1.00 94.31 86 ALA A O 1
ATOM 619 N N . ARG A 1 87 ? 3.973 -6.911 -6.418 1.00 94.69 87 ARG A N 1
ATOM 620 C CA . ARG A 1 87 ? 2.634 -7.423 -6.082 1.00 94.69 87 ARG A CA 1
ATOM 621 C C . ARG A 1 87 ? 2.685 -8.839 -5.520 1.00 94.69 87 ARG A C 1
ATOM 623 O O . ARG A 1 87 ? 1.953 -9.133 -4.578 1.00 94.69 87 ARG A O 1
ATOM 630 N N . ALA A 1 88 ? 3.545 -9.697 -6.066 1.00 94.06 88 ALA A N 1
ATOM 631 C CA . ALA A 1 88 ? 3.759 -11.045 -5.555 1.00 94.06 88 ALA A CA 1
ATOM 632 C C . ALA A 1 88 ? 4.324 -11.015 -4.127 1.00 94.06 88 ALA A C 1
ATOM 634 O O . ALA A 1 88 ? 3.838 -11.758 -3.275 1.00 94.06 88 ALA A O 1
ATOM 635 N N . GLN A 1 89 ? 5.267 -10.111 -3.835 1.00 93.31 89 GLN A N 1
ATOM 636 C CA . GLN A 1 89 ? 5.783 -9.900 -2.482 1.00 93.31 89 GLN A CA 1
ATOM 637 C C . GLN A 1 89 ? 4.669 -9.481 -1.515 1.00 93.31 89 GLN A C 1
ATOM 639 O O . GLN A 1 89 ? 4.530 -10.074 -0.448 1.00 93.31 89 GLN A O 1
ATOM 644 N N . ALA A 1 90 ? 3.840 -8.501 -1.887 1.00 93.31 90 ALA A N 1
ATOM 645 C CA . ALA A 1 90 ? 2.717 -8.075 -1.054 1.00 93.31 90 ALA A CA 1
ATOM 646 C C . ALA A 1 90 ? 1.704 -9.214 -0.823 1.00 93.31 90 ALA A C 1
ATOM 648 O O . ALA A 1 90 ? 1.275 -9.443 0.306 1.00 93.31 90 ALA A O 1
ATOM 649 N N . ALA A 1 91 ? 1.356 -9.975 -1.864 1.00 93.44 91 ALA A N 1
ATOM 650 C CA . ALA A 1 91 ? 0.459 -11.124 -1.737 1.00 93.44 91 ALA A CA 1
ATOM 651 C C . ALA A 1 91 ? 1.044 -12.217 -0.826 1.00 93.44 91 ALA A C 1
ATOM 653 O O . ALA A 1 91 ? 0.326 -12.805 -0.019 1.00 93.44 91 ALA A O 1
ATOM 654 N N . TYR A 1 92 ? 2.353 -12.465 -0.910 1.00 91.44 92 TYR A N 1
ATOM 655 C CA . TYR A 1 92 ? 3.047 -13.389 -0.017 1.00 91.44 92 TYR A CA 1
ATOM 656 C C . TYR A 1 92 ? 3.003 -12.913 1.445 1.00 91.44 92 TYR A C 1
ATOM 658 O O . TYR A 1 92 ? 2.655 -13.697 2.335 1.00 91.44 92 TYR A O 1
ATOM 666 N N . GLU A 1 93 ? 3.307 -11.630 1.682 1.00 89.56 93 GLU A N 1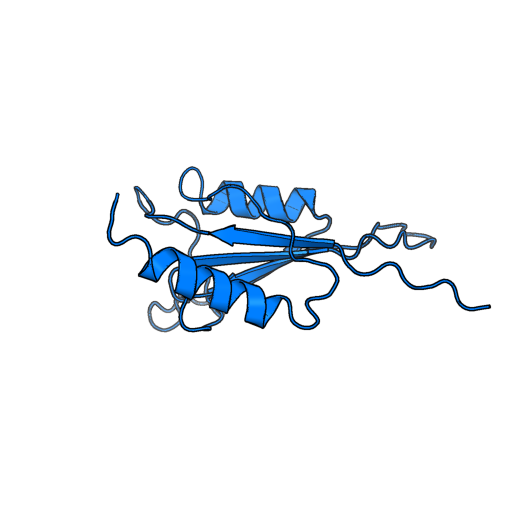
ATOM 667 C CA . GLU A 1 93 ? 3.352 -11.005 3.011 1.00 89.56 93 GLU A CA 1
ATOM 668 C C . GLU A 1 93 ? 1.987 -10.984 3.709 1.00 89.56 93 GLU A C 1
ATOM 670 O O . GLU A 1 93 ? 1.898 -11.373 4.876 1.00 89.56 93 GLU A O 1
ATOM 675 N N . TYR A 1 94 ? 0.940 -10.537 3.011 1.00 88.00 94 TYR A N 1
ATOM 676 C CA . TYR A 1 94 ? -0.360 -10.224 3.619 1.00 88.00 94 TYR A CA 1
ATOM 677 C C . TYR A 1 94 ? -1.441 -11.272 3.334 1.00 88.00 94 TYR A C 1
ATOM 679 O O . TYR A 1 94 ? -2.427 -11.338 4.066 1.00 88.00 94 TYR A O 1
ATOM 687 N N . GLY A 1 95 ? -1.263 -12.127 2.321 1.00 88.44 95 GLY A N 1
ATOM 688 C CA . GLY A 1 95 ? -2.230 -13.170 1.972 1.00 88.44 95 GLY A CA 1
ATOM 689 C C . GLY A 1 95 ? -3.644 -12.614 1.800 1.00 88.44 95 GLY A C 1
ATOM 690 O O . GLY A 1 95 ? -3.841 -11.601 1.133 1.00 88.44 95 GLY A O 1
ATOM 691 N N . ASP A 1 96 ? -4.610 -13.253 2.460 1.00 87.12 96 ASP A N 1
ATOM 692 C CA . ASP A 1 96 ? -6.033 -12.895 2.389 1.00 87.12 96 ASP A CA 1
ATOM 693 C C . ASP A 1 96 ? -6.362 -11.534 3.023 1.00 87.12 96 ASP A C 1
ATOM 695 O O . ASP A 1 96 ? -7.440 -10.989 2.792 1.00 87.12 96 ASP A O 1
ATOM 699 N N . ALA A 1 97 ? -5.444 -10.955 3.806 1.00 87.50 97 ALA A N 1
ATOM 700 C CA . ALA A 1 97 ? -5.617 -9.604 4.328 1.00 87.50 97 ALA A CA 1
ATOM 701 C C . ALA A 1 97 ? -5.374 -8.532 3.255 1.00 87.50 97 ALA A C 1
ATOM 703 O O . ALA A 1 97 ? -5.763 -7.384 3.455 1.00 87.50 97 ALA A O 1
ATOM 704 N N . LEU A 1 98 ? -4.741 -8.867 2.126 1.00 92.00 98 LEU A N 1
ATOM 705 C CA . LEU A 1 98 ? -4.532 -7.911 1.047 1.00 92.00 98 LEU A CA 1
ATOM 706 C C . LEU A 1 98 ? -5.838 -7.689 0.279 1.00 92.00 98 LEU A C 1
ATOM 708 O O . LEU A 1 98 ? -6.300 -8.540 -0.480 1.00 92.00 98 LEU A O 1
ATOM 712 N N . VAL A 1 99 ? -6.425 -6.513 0.462 1.00 92.12 99 VAL A N 1
ATOM 713 C CA . VAL A 1 99 ? -7.622 -6.077 -0.265 1.00 92.12 99 VAL A CA 1
ATOM 714 C C . VAL A 1 99 ? -7.259 -5.825 -1.740 1.00 92.12 99 VAL A C 1
ATOM 716 O O . VAL A 1 99 ? -6.095 -5.534 -2.032 1.00 92.12 99 VAL A O 1
ATOM 719 N N . PRO A 1 100 ? -8.209 -5.919 -2.696 1.00 93.25 100 PRO A N 1
ATOM 720 C CA . PRO A 1 100 ? -7.924 -5.643 -4.100 1.00 93.25 100 PRO A CA 1
ATOM 721 C C . PRO A 1 100 ? -7.196 -4.314 -4.335 1.00 93.25 100 PRO A C 1
ATOM 723 O O . PRO A 1 100 ? -7.491 -3.297 -3.704 1.00 93.25 100 PRO A O 1
ATOM 726 N N . TRP A 1 101 ? -6.253 -4.339 -5.277 1.00 95.25 101 TRP A N 1
ATOM 727 C CA . TRP A 1 101 ? -5.499 -3.163 -5.696 1.00 95.25 101 TRP A CA 1
ATOM 728 C C . TRP A 1 101 ? -6.403 -2.144 -6.380 1.00 95.25 101 TRP A C 1
ATOM 730 O O . TRP A 1 101 ? -7.194 -2.497 -7.255 1.00 95.25 101 TRP A O 1
ATOM 740 N N . ILE A 1 102 ? -6.198 -0.875 -6.049 1.00 95.31 102 ILE A N 1
ATOM 741 C CA . ILE A 1 102 ? -6.744 0.258 -6.786 1.00 95.31 102 ILE A CA 1
ATOM 742 C C . ILE A 1 102 ? -5.606 1.017 -7.466 1.00 95.31 102 ILE A C 1
ATOM 744 O O . ILE A 1 102 ? -4.482 1.084 -6.960 1.00 95.31 102 ILE A O 1
ATOM 748 N N . GLU A 1 103 ? -5.888 1.567 -8.638 1.00 95.00 103 GLU A N 1
ATOM 749 C CA . GLU A 1 103 ? -4.962 2.451 -9.336 1.00 95.00 103 GLU A CA 1
ATOM 750 C C . GLU A 1 103 ? -4.991 3.843 -8.703 1.00 95.00 103 GLU A C 1
ATOM 752 O O . GLU A 1 103 ? -6.058 4.356 -8.362 1.00 95.00 103 GLU A O 1
ATOM 757 N N . VAL A 1 104 ? -3.814 4.442 -8.513 1.00 93.19 104 VAL A N 1
ATOM 758 C CA . VAL A 1 104 ? -3.709 5.832 -8.059 1.00 93.19 104 VAL A CA 1
ATOM 759 C C . VAL A 1 104 ? -3.894 6.734 -9.283 1.00 93.19 104 VAL A C 1
ATOM 761 O O . VAL A 1 104 ? -3.084 6.625 -10.208 1.00 93.19 104 VAL A O 1
ATOM 764 N N . PRO A 1 105 ? -4.902 7.629 -9.300 1.00 91.81 105 PRO A N 1
ATOM 765 C CA . PRO A 1 105 ? -5.170 8.483 -10.456 1.00 91.81 105 PRO A CA 1
ATOM 766 C C . PRO A 1 105 ? -3.949 9.314 -10.875 1.00 91.81 105 PRO A C 1
ATOM 768 O O . PRO A 1 105 ? -3.162 9.754 -10.030 1.00 91.81 105 PRO A O 1
ATOM 771 N N . GLU A 1 106 ? -3.768 9.529 -12.179 1.00 87.56 106 GLU A N 1
ATOM 772 C CA . GLU A 1 106 ? -2.584 10.205 -12.728 1.00 87.56 106 GLU A CA 1
ATOM 773 C C . GLU A 1 106 ? -2.426 11.638 -12.202 1.00 87.56 106 GLU A C 1
ATOM 775 O O . GLU A 1 106 ? -1.310 12.064 -11.902 1.00 87.56 106 GLU A O 1
ATOM 780 N N . GLU A 1 107 ? -3.542 12.338 -11.994 1.00 90.19 107 GLU A N 1
ATOM 781 C CA . GLU A 1 107 ? -3.620 13.704 -11.473 1.00 90.19 107 GLU A CA 1
ATOM 782 C C . GLU A 1 107 ? -3.144 13.850 -10.020 1.00 90.19 107 GLU A C 1
ATOM 784 O O . GLU A 1 107 ? -2.863 14.960 -9.558 1.00 90.19 107 GLU A O 1
ATOM 789 N N . ILE A 1 108 ? -3.031 12.743 -9.281 1.00 91.69 108 ILE A N 1
ATOM 790 C CA . ILE A 1 108 ? -2.481 12.748 -7.931 1.00 91.69 108 ILE A CA 1
ATOM 791 C C . ILE A 1 108 ? -0.968 12.949 -8.027 1.00 91.69 108 ILE A C 1
ATOM 793 O O . ILE A 1 108 ? -0.227 12.041 -8.398 1.00 91.69 108 ILE A O 1
ATOM 797 N N . GLY A 1 109 ? -0.494 14.138 -7.654 1.00 89.44 109 GLY A N 1
ATOM 798 C CA . GLY A 1 109 ? 0.939 14.452 -7.635 1.00 89.44 109 GLY A CA 1
ATOM 799 C C . GLY A 1 109 ? 1.724 13.688 -6.562 1.00 89.44 109 GLY A C 1
ATOM 800 O O . GLY A 1 109 ? 2.871 13.318 -6.793 1.00 89.44 109 GLY A O 1
ATOM 801 N N . ASP A 1 110 ? 1.097 13.402 -5.417 1.00 94.12 110 ASP A N 1
ATOM 802 C CA . ASP A 1 110 ? 1.713 12.684 -4.296 1.00 94.12 110 ASP A CA 1
ATOM 803 C C . ASP A 1 110 ? 0.950 11.391 -3.979 1.00 94.12 110 ASP A C 1
ATOM 805 O O . ASP A 1 110 ? -0.083 11.379 -3.302 1.00 94.12 110 ASP A O 1
ATOM 809 N N . ALA A 1 111 ? 1.479 10.280 -4.486 1.00 94.56 111 ALA A N 1
ATOM 810 C CA . ALA A 1 111 ? 0.894 8.959 -4.292 1.00 94.56 111 ALA A CA 1
ATOM 811 C C . ALA A 1 111 ? 1.075 8.418 -2.866 1.00 94.56 111 ALA A C 1
ATOM 813 O O . ALA A 1 111 ? 0.274 7.592 -2.428 1.00 94.56 111 ALA A O 1
ATOM 814 N N . HIS A 1 112 ? 2.086 8.891 -2.132 1.00 96.56 112 HIS A N 1
ATOM 815 C CA . HIS A 1 112 ? 2.325 8.488 -0.747 1.00 96.56 112 HIS A CA 1
ATOM 816 C C . HIS A 1 112 ? 1.270 9.111 0.162 1.00 96.56 112 HIS A C 1
ATOM 818 O O . HIS A 1 112 ? 0.587 8.395 0.897 1.00 96.56 112 HIS A O 1
ATOM 824 N N . ALA A 1 113 ? 1.063 10.426 0.039 1.00 95.69 113 ALA A N 1
ATOM 825 C CA . ALA A 1 113 ? 0.002 11.125 0.757 1.00 95.69 113 ALA A CA 1
ATOM 826 C C . ALA A 1 113 ? -1.384 10.560 0.410 1.00 95.69 113 ALA A C 1
ATOM 828 O O . ALA A 1 113 ? -2.226 10.391 1.295 1.00 95.69 113 ALA A O 1
ATOM 829 N N . PHE A 1 114 ? -1.613 10.212 -0.862 1.00 95.88 114 PHE A N 1
ATOM 830 C CA . PHE A 1 114 ? -2.847 9.550 -1.279 1.00 95.88 114 PHE A CA 1
ATOM 831 C C . PHE A 1 114 ? -3.047 8.198 -0.593 1.00 95.88 114 PHE A C 1
ATOM 833 O O . PHE A 1 114 ? -4.127 7.963 -0.061 1.00 95.88 114 PHE A O 1
ATOM 840 N N . ALA A 1 115 ? -2.030 7.331 -0.567 1.00 95.44 115 ALA A N 1
ATOM 841 C CA . ALA A 1 115 ? -2.135 6.010 0.047 1.00 95.44 115 ALA A CA 1
ATOM 842 C C . ALA A 1 115 ? -2.484 6.090 1.541 1.00 95.44 115 ALA A C 1
ATOM 844 O O . ALA A 1 115 ? -3.390 5.395 1.999 1.00 95.44 115 ALA A O 1
ATOM 845 N N . VAL A 1 116 ? -1.819 6.983 2.282 1.00 95.06 116 VAL A N 1
ATOM 846 C CA . VAL A 1 116 ? -2.086 7.212 3.711 1.00 95.06 116 VAL A CA 1
ATOM 847 C C . VAL A 1 116 ? -3.505 7.732 3.926 1.00 95.06 116 VAL A C 1
ATOM 849 O O . VAL A 1 116 ? -4.245 7.188 4.744 1.00 95.06 116 VAL A O 1
ATOM 852 N N . ARG A 1 117 ? -3.919 8.755 3.165 1.00 94.25 117 ARG A N 1
ATOM 853 C CA . ARG A 1 117 ? -5.267 9.325 3.283 1.00 94.25 117 ARG A CA 1
ATOM 854 C C . ARG A 1 117 ? -6.344 8.300 2.935 1.00 94.25 117 ARG A C 1
ATOM 856 O O . ARG A 1 117 ? -7.325 8.190 3.659 1.00 94.25 117 ARG A O 1
ATOM 863 N N . TYR A 1 118 ? -6.139 7.529 1.870 1.00 92.44 118 TYR A N 1
ATOM 864 C CA . TYR A 1 118 ? -7.049 6.463 1.462 1.00 92.44 118 TYR A CA 1
ATOM 865 C C . TYR A 1 118 ? -7.229 5.429 2.578 1.00 92.44 118 TYR A C 1
ATOM 867 O O . TYR A 1 118 ? -8.356 5.070 2.907 1.00 92.44 118 TYR A O 1
ATOM 875 N N . ALA A 1 119 ? -6.137 5.000 3.216 1.00 92.44 119 ALA A N 1
ATOM 876 C CA . ALA A 1 119 ? -6.195 4.090 4.356 1.00 92.44 119 ALA A CA 1
ATOM 877 C C . ALA A 1 119 ? -6.961 4.689 5.538 1.00 92.44 119 ALA A C 1
ATOM 879 O O . ALA A 1 119 ? -7.863 4.048 6.075 1.00 92.44 119 ALA A O 1
ATOM 880 N N . PHE A 1 120 ? -6.649 5.934 5.898 1.00 89.81 120 PHE A N 1
ATOM 881 C CA . PHE A 1 120 ? -7.328 6.650 6.972 1.00 89.81 120 PHE A CA 1
ATOM 882 C C . PHE A 1 120 ? -8.840 6.753 6.731 1.00 89.81 120 PHE A C 1
ATOM 884 O O . PHE A 1 120 ? -9.631 6.439 7.616 1.00 89.81 120 PHE A O 1
ATOM 891 N N . GLU A 1 121 ? -9.263 7.156 5.534 1.00 89.88 121 GLU A N 1
ATOM 892 C CA . GLU A 1 121 ? -10.679 7.311 5.187 1.00 89.88 121 GLU A CA 1
ATOM 893 C C . GLU A 1 121 ? -11.414 5.964 5.165 1.00 89.88 121 GLU A C 1
ATOM 895 O O . GLU A 1 121 ? -12.502 5.834 5.729 1.00 89.88 121 GLU A O 1
ATOM 900 N N . GLN A 1 122 ? -10.820 4.941 4.549 1.00 87.31 122 GLN A N 1
ATOM 901 C CA . GLN A 1 122 ? -11.451 3.628 4.403 1.00 87.31 122 GLN A CA 1
ATOM 902 C C . GLN A 1 122 ? -11.526 2.858 5.722 1.00 87.31 122 GLN A C 1
ATOM 904 O O . GLN A 1 122 ? -12.500 2.153 5.963 1.00 87.31 122 GLN A O 1
ATOM 909 N N . LEU A 1 123 ? -10.530 2.981 6.600 1.00 81.75 123 LEU A N 1
ATOM 910 C CA . LEU A 1 123 ? -10.552 2.289 7.890 1.00 81.75 123 LEU A CA 1
ATOM 911 C C . LEU A 1 123 ? -11.432 3.004 8.920 1.00 81.75 123 LEU A C 1
ATOM 913 O O . LEU A 1 123 ? -12.104 2.331 9.694 1.00 81.75 123 LEU A O 1
ATOM 917 N N . ASN A 1 124 ? -11.523 4.336 8.880 1.00 74.75 124 ASN A N 1
ATOM 918 C CA . ASN A 1 124 ? -12.433 5.080 9.758 1.00 74.75 124 ASN A CA 1
ATOM 919 C C . ASN A 1 124 ? -13.903 5.030 9.306 1.00 74.75 124 ASN A C 1
ATOM 921 O O . ASN A 1 124 ? -14.793 5.276 10.115 1.00 74.75 124 ASN A O 1
ATOM 925 N N . SER A 1 125 ? -14.177 4.698 8.040 1.00 66.25 125 SER A N 1
ATOM 926 C CA . SER A 1 125 ? -15.543 4.461 7.542 1.00 66.25 125 SER A CA 1
ATOM 927 C C . SER A 1 125 ? -16.028 3.016 7.733 1.00 66.25 125 SER A C 1
ATOM 929 O O . SER A 1 125 ? -17.222 2.757 7.614 1.00 66.25 125 SER A O 1
ATOM 931 N N . ARG A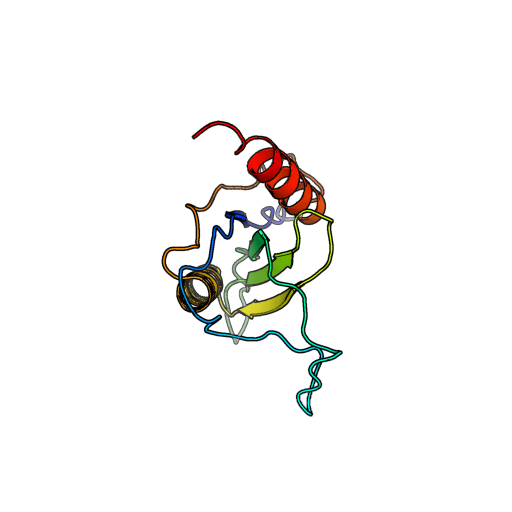 1 126 ? -15.150 2.073 8.109 1.00 53.47 126 ARG A N 1
ATOM 932 C CA . ARG A 1 126 ? -15.477 0.655 8.390 1.00 53.47 126 ARG A CA 1
ATOM 933 C C . ARG A 1 126 ? -16.187 0.411 9.737 1.00 53.47 126 ARG A C 1
ATOM 935 O O . ARG A 1 126 ? -16.101 -0.684 10.283 1.00 53.47 126 ARG A O 1
ATOM 942 N N . GLY A 1 127 ? -16.904 1.404 10.263 1.00 45.12 127 GLY A N 1
ATOM 943 C CA . GLY A 1 127 ? -17.770 1.248 11.439 1.00 45.12 127 GLY A CA 1
ATOM 944 C C . GLY A 1 127 ? -19.088 0.505 11.171 1.00 45.12 127 GLY A C 1
ATOM 945 O O . GLY A 1 127 ? -19.724 0.088 12.132 1.00 45.12 127 GLY A O 1
ATOM 946 N N . ASP A 1 128 ? -19.473 0.306 9.903 1.00 37.69 128 ASP A N 1
ATOM 947 C CA . ASP A 1 128 ? -20.791 -0.219 9.507 1.00 37.69 128 ASP A CA 1
ATOM 948 C C . ASP A 1 128 ? -20.703 -1.395 8.500 1.00 37.69 128 ASP A C 1
ATOM 950 O O . ASP A 1 128 ? -21.097 -1.251 7.341 1.00 37.69 128 ASP A O 1
ATOM 954 N N . TRP A 1 129 ? -20.193 -2.564 8.913 1.00 46.75 129 TRP A N 1
ATOM 955 C CA . TRP A 1 129 ? -20.331 -3.828 8.157 1.00 46.75 129 TRP A CA 1
ATOM 956 C C . TRP A 1 129 ? -20.788 -4.97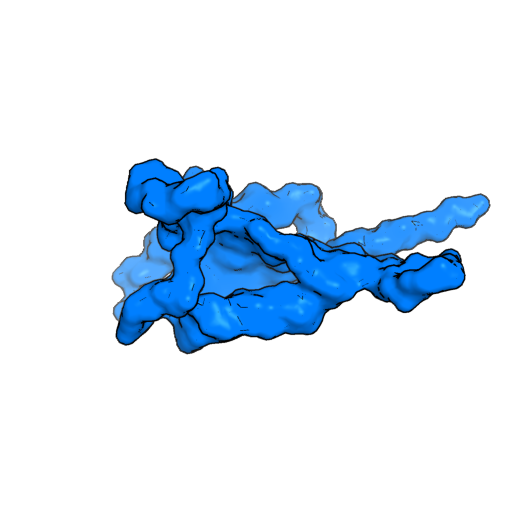7 9.052 1.00 46.75 129 TRP A C 1
ATOM 958 O O . TRP A 1 129 ? -20.169 -5.170 10.123 1.00 46.75 129 TRP A O 1
#

Radius of gyration: 16.04 Å; chains: 1; bounding box: 44×32×49 Å

Secondary structure (DSSP, 8-state):
-----PPPEEEEEEB---SSS-S---BSSSS--GGGBPPPPSEEEEEE---B--STT-PBP-EEEEEE-TTS-EEEEEEESSHHHHHHHHHHHHGGGBPPPEEPPTT-S-HHHHHHHHHHHHHHHTT--